Protein AF-A0A2S9S2E9-F1 (afdb_monomer_lite)

Sequence (71 aa):
MEARQLDHNFRKLKKMEGLENANLHFHDTRRERLAEKVDVMVLAKISGHRDLSILQNTYYAPDMAEIAQRL

Radius of gyration: 14.89 Å; chains: 1; bounding box: 37×36×28 Å

pLDDT: mean 71.35, std 9.98, range [51.88, 90.62]

Secondary structure (DSSP, 8-state):
--HHHHHHHHHHHHHHTT-TTS---TTHHHHHHHHTTS-HHHHHHHHT-S-HHHHHHHH----HHHHHT--

Foldseek 3Di:
DDPVVQQVVVCVVCVVVVVNVPPDGSCVVVLAPVLVPDPLVVVCVVVVPPDSVCCCVRNNPDDVVVVVVVD

InterPro domains:
  IPR002104 Integrase, catalytic domain [PF00589] (1-64)
  IPR011010 DNA breaking-rejoining enzyme, catalytic core [SSF56349] (4-67)
  IPR013762 Integrase-like, catalytic domain superfamily [G3DSA:1.10.443.10] (1-69)

Structure (mmCIF, N/CA/C/O backbone):
data_AF-A0A2S9S2E9-F1
#
_entry.id   AF-A0A2S9S2E9-F1
#
loop_
_atom_site.group_PDB
_atom_site.id
_atom_site.type_symbol
_atom_site.label_atom_id
_atom_site.label_alt_id
_atom_site.label_comp_id
_atom_site.label_asym_id
_atom_site.label_entity_id
_atom_site.label_seq_id
_atom_site.pdbx_PDB_ins_code
_atom_site.Cartn_x
_atom_site.Cartn_y
_atom_site.Cartn_z
_atom_site.occupancy
_atom_site.B_iso_or_equiv
_atom_site.auth_seq_id
_atom_site.auth_comp_id
_atom_site.auth_asym_id
_atom_site.auth_atom_id
_atom_site.pdbx_PDB_model_num
ATOM 1 N N . MET A 1 1 ? 9.085 3.053 -18.605 1.00 58.06 1 MET A N 1
ATOM 2 C CA . MET A 1 1 ? 9.287 4.042 -17.523 1.00 58.06 1 MET A CA 1
ATOM 3 C C . MET A 1 1 ? 9.880 3.297 -16.344 1.00 58.06 1 MET A C 1
ATOM 5 O O . MET A 1 1 ? 9.263 2.342 -15.892 1.00 58.06 1 MET A O 1
ATOM 9 N N . GLU A 1 2 ? 11.070 3.684 -15.897 1.00 74.19 2 GLU A N 1
ATOM 10 C CA . GLU A 1 2 ? 11.782 3.009 -14.806 1.00 74.19 2 GLU A CA 1
ATOM 11 C C . GLU A 1 2 ? 11.085 3.233 -13.455 1.00 74.19 2 GLU A C 1
ATOM 13 O O . GLU A 1 2 ? 10.641 4.345 -13.160 1.00 74.19 2 GLU A O 1
ATOM 18 N N . ALA A 1 3 ? 11.029 2.208 -12.596 1.00 70.25 3 ALA A N 1
ATOM 19 C CA . ALA A 1 3 ? 10.378 2.280 -11.278 1.00 70.25 3 ALA A CA 1
ATOM 20 C C . ALA A 1 3 ? 10.925 3.423 -10.397 1.00 70.25 3 ALA A C 1
ATOM 22 O O . ALA A 1 3 ? 10.190 4.050 -9.636 1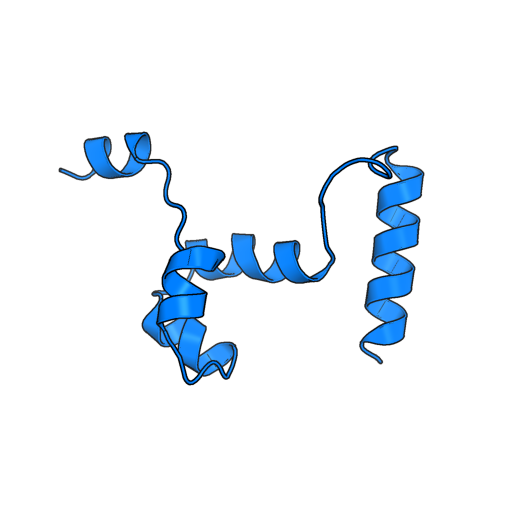.00 70.25 3 ALA A O 1
ATOM 23 N N . ARG A 1 4 ? 12.210 3.748 -10.568 1.00 76.19 4 ARG A N 1
ATOM 24 C CA . ARG A 1 4 ? 12.894 4.850 -9.883 1.00 76.19 4 ARG A CA 1
ATOM 25 C C . ARG A 1 4 ? 12.364 6.232 -10.283 1.00 76.19 4 ARG A C 1
ATOM 27 O O . ARG A 1 4 ? 12.312 7.129 -9.448 1.00 76.19 4 ARG A O 1
ATOM 34 N N . GLN A 1 5 ? 11.950 6.402 -11.539 1.00 84.06 5 GLN A N 1
ATOM 35 C CA . GLN A 1 5 ? 11.374 7.659 -12.027 1.00 84.06 5 GLN A CA 1
ATOM 36 C C . GLN A 1 5 ? 9.992 7.906 -11.404 1.00 84.06 5 GLN A C 1
ATOM 38 O O . GLN A 1 5 ? 9.644 9.039 -11.078 1.00 84.06 5 GLN A O 1
ATOM 43 N N . LEU A 1 6 ? 9.217 6.835 -11.213 1.00 80.81 6 LEU A N 1
ATOM 44 C CA . LEU A 1 6 ? 7.883 6.895 -10.618 1.00 80.81 6 LEU A CA 1
ATOM 45 C C . LEU A 1 6 ? 7.932 7.228 -9.119 1.00 80.81 6 LEU A C 1
ATOM 47 O O . LEU A 1 6 ? 7.198 8.111 -8.681 1.00 80.81 6 LEU A O 1
ATOM 51 N N . ASP A 1 7 ? 8.835 6.603 -8.355 1.00 81.56 7 ASP A N 1
ATOM 52 C CA . ASP A 1 7 ? 9.067 6.943 -6.939 1.00 81.56 7 ASP A CA 1
ATOM 53 C C . ASP A 1 7 ? 9.523 8.403 -6.773 1.00 81.56 7 ASP A C 1
ATOM 55 O O . ASP A 1 7 ? 9.006 9.123 -5.918 1.00 81.56 7 ASP A O 1
ATOM 59 N N . HIS A 1 8 ? 10.420 8.881 -7.642 1.00 86.38 8 HIS A N 1
ATOM 60 C CA . HIS A 1 8 ? 10.855 10.278 -7.630 1.00 86.38 8 HIS A CA 1
ATOM 61 C C . HIS A 1 8 ? 9.683 11.253 -7.832 1.00 86.38 8 HIS A C 1
ATOM 63 O O . HIS A 1 8 ? 9.520 12.204 -7.063 1.00 86.38 8 HIS A O 1
ATOM 69 N N . ASN A 1 9 ? 8.834 10.994 -8.830 1.00 88.56 9 ASN A N 1
ATOM 70 C CA . ASN A 1 9 ? 7.657 11.820 -9.101 1.00 88.56 9 ASN A CA 1
ATOM 71 C C . ASN A 1 9 ? 6.644 11.769 -7.947 1.00 88.56 9 ASN A C 1
ATOM 73 O O . ASN A 1 9 ? 6.097 12.804 -7.571 1.00 88.56 9 ASN A O 1
ATOM 77 N N . PHE A 1 10 ? 6.434 10.596 -7.344 1.00 86.00 10 PHE A N 1
ATOM 78 C CA . PHE A 1 10 ? 5.560 10.435 -6.183 1.00 86.00 10 PHE A CA 1
ATOM 79 C C . PHE A 1 10 ? 6.036 11.257 -4.982 1.00 86.00 10 PHE A C 1
ATOM 81 O O . PHE A 1 10 ? 5.250 11.990 -4.388 1.00 86.00 10 PHE A O 1
ATOM 88 N N . ARG A 1 11 ? 7.334 11.206 -4.656 1.00 85.75 11 ARG A N 1
ATOM 89 C CA . ARG A 1 11 ? 7.910 12.012 -3.566 1.00 85.75 11 ARG A CA 1
ATOM 90 C C . ARG A 1 11 ? 7.768 13.508 -3.827 1.00 85.75 11 ARG A C 1
ATOM 92 O O . ARG A 1 11 ? 7.460 14.257 -2.904 1.00 85.75 11 ARG A O 1
ATOM 99 N N . LYS A 1 12 ? 7.955 13.940 -5.079 1.00 90.62 12 LYS A N 1
ATOM 100 C CA . LYS A 1 12 ? 7.762 15.339 -5.479 1.00 90.62 12 LYS A CA 1
ATOM 101 C C . LYS A 1 12 ? 6.316 15.793 -5.256 1.00 90.62 12 LYS A C 1
ATOM 103 O O . LYS A 1 12 ? 6.111 16.848 -4.670 1.00 90.62 12 LYS A O 1
ATOM 108 N N . LEU A 1 13 ? 5.336 14.987 -5.667 1.00 88.44 13 LEU A N 1
ATOM 109 C CA . LEU A 1 13 ? 3.913 15.277 -5.457 1.00 88.44 13 LEU A CA 1
ATOM 110 C C . LEU A 1 13 ? 3.547 15.298 -3.970 1.00 88.44 13 LEU A C 1
ATOM 112 O O . LEU A 1 13 ? 2.943 16.255 -3.505 1.00 88.44 13 LEU A O 1
ATOM 116 N N . LYS A 1 14 ? 3.995 14.300 -3.199 1.00 87.94 14 LYS A N 1
ATOM 117 C CA . LYS A 1 14 ? 3.782 14.231 -1.745 1.00 87.94 14 LYS A CA 1
ATOM 118 C C . LYS A 1 14 ? 4.282 15.491 -1.031 1.00 87.94 14 LYS A C 1
ATOM 120 O O . LYS A 1 14 ? 3.635 15.976 -0.110 1.00 87.94 14 LYS A O 1
ATOM 125 N N . LYS A 1 15 ? 5.409 16.040 -1.490 1.00 89.12 15 LYS A N 1
ATOM 126 C CA . LYS A 1 15 ? 5.954 17.309 -1.005 1.00 89.12 15 LYS A CA 1
ATOM 127 C C . LYS A 1 15 ? 5.116 18.523 -1.401 1.00 89.12 15 LYS A C 1
ATOM 129 O O . LYS A 1 15 ? 4.892 19.390 -0.566 1.00 89.12 15 LYS A O 1
ATOM 134 N N . MET A 1 16 ? 4.653 18.589 -2.648 1.00 90.56 16 MET A N 1
ATOM 135 C CA . MET A 1 16 ? 3.807 19.692 -3.125 1.00 90.56 16 MET A CA 1
ATOM 136 C C . MET A 1 16 ? 2.484 19.784 -2.356 1.00 90.56 16 MET A C 1
ATOM 138 O O . MET A 1 16 ? 2.041 20.884 -2.050 1.00 90.56 16 MET A O 1
ATOM 142 N N . GLU A 1 17 ? 1.915 18.640 -1.981 1.00 89.69 17 GLU A N 1
ATOM 143 C CA . GLU A 1 17 ? 0.658 18.554 -1.227 1.00 89.69 17 GLU A CA 1
ATOM 144 C C . GL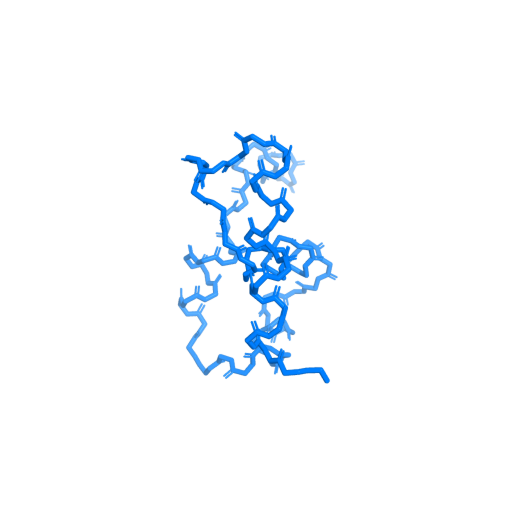U A 1 17 ? 0.848 18.664 0.301 1.00 89.69 17 GLU A C 1
ATOM 146 O O . GLU A 1 17 ? -0.101 18.488 1.059 1.00 89.69 17 GLU A O 1
ATOM 151 N N . GLY A 1 18 ? 2.072 18.910 0.792 1.00 88.69 18 GLY A N 1
ATOM 152 C CA . GLY A 1 18 ? 2.350 19.017 2.233 1.00 88.69 18 GLY A CA 1
ATOM 153 C C . GLY A 1 18 ? 2.225 17.698 3.011 1.00 88.69 18 GLY A C 1
ATOM 154 O O . GLY A 1 18 ? 2.197 17.692 4.239 1.00 88.69 18 GLY A O 1
ATOM 155 N N . LEU A 1 19 ? 2.190 16.561 2.316 1.00 86.62 19 LEU A N 1
ATOM 156 C CA . LEU A 1 19 ? 2.026 15.223 2.890 1.00 86.62 19 LEU A CA 1
ATOM 157 C C . LEU A 1 19 ? 3.364 14.567 3.255 1.00 86.62 19 LEU A C 1
ATOM 159 O O . LEU A 1 19 ? 3.431 13.352 3.410 1.00 86.62 19 LEU A O 1
ATOM 163 N N . GLU A 1 20 ? 4.444 15.337 3.391 1.00 81.50 20 GLU A N 1
ATOM 164 C CA . GLU A 1 20 ? 5.811 14.840 3.618 1.00 81.50 20 GLU A CA 1
ATOM 165 C C . GLU A 1 20 ? 5.904 13.893 4.823 1.00 81.50 20 GLU A C 1
ATOM 167 O O . GLU A 1 20 ? 6.547 12.845 4.739 1.00 81.50 20 GLU A O 1
ATOM 172 N N . ASN A 1 21 ? 5.182 14.231 5.895 1.00 80.62 21 ASN A N 1
ATOM 173 C CA . ASN A 1 21 ? 5.145 13.490 7.157 1.00 80.62 21 ASN A CA 1
ATOM 174 C C . ASN A 1 21 ? 4.086 12.376 7.189 1.00 80.62 21 ASN A C 1
ATOM 176 O O . ASN A 1 21 ? 4.029 11.613 8.150 1.00 80.62 21 ASN A O 1
ATOM 180 N N . ALA A 1 22 ? 3.232 12.270 6.167 1.00 77.25 22 ALA A N 1
ATOM 181 C CA . ALA A 1 22 ? 2.258 11.190 6.084 1.00 77.25 22 ALA A CA 1
ATOM 182 C C . ALA A 1 22 ? 2.974 9.872 5.756 1.00 77.25 22 ALA A C 1
ATOM 184 O O . ALA A 1 22 ? 3.866 9.838 4.904 1.00 77.25 22 ALA A O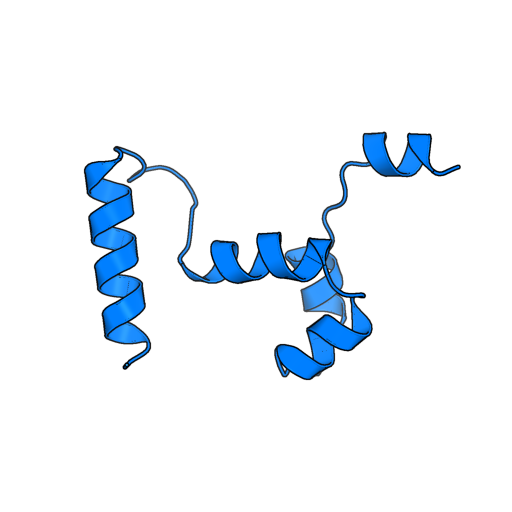 1
ATOM 185 N N . ASN A 1 23 ? 2.566 8.765 6.372 1.00 74.69 23 ASN A N 1
ATOM 186 C CA . ASN A 1 23 ? 3.116 7.437 6.084 1.00 74.69 23 ASN A C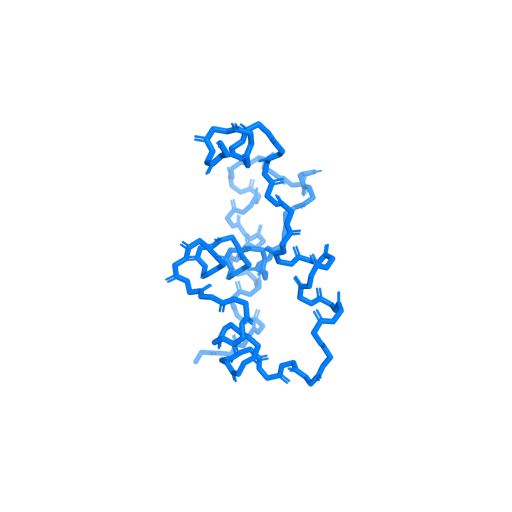A 1
ATOM 187 C C . ASN A 1 23 ? 2.534 6.847 4.779 1.00 74.69 23 ASN A C 1
ATOM 189 O O . ASN A 1 23 ? 1.880 5.813 4.790 1.00 74.69 23 ASN A O 1
ATOM 193 N N . LEU A 1 24 ? 2.722 7.564 3.666 1.00 75.88 24 LEU A N 1
ATOM 194 C CA . LEU A 1 24 ? 2.251 7.225 2.319 1.00 75.88 24 LEU A CA 1
ATOM 195 C C . LEU A 1 24 ? 3.429 6.828 1.424 1.00 75.88 24 LEU A C 1
ATOM 197 O O . LEU A 1 24 ? 4.373 7.618 1.265 1.00 75.88 24 LEU A O 1
ATOM 201 N N . HIS A 1 25 ? 3.345 5.656 0.794 1.00 76.62 25 HIS A N 1
ATOM 202 C CA . HIS A 1 25 ? 4.324 5.153 -0.168 1.00 76.62 25 HIS A CA 1
ATOM 203 C C . HIS A 1 25 ? 3.717 4.982 -1.564 1.00 76.62 25 HIS A C 1
ATOM 205 O O . HIS A 1 25 ? 2.524 4.741 -1.730 1.00 76.62 25 HIS A O 1
ATOM 211 N N . PHE A 1 26 ? 4.556 5.057 -2.605 1.00 68.56 26 PHE A N 1
ATOM 212 C CA . PHE A 1 26 ? 4.108 4.919 -3.997 1.00 68.56 26 PHE A CA 1
ATOM 213 C C . PHE A 1 26 ? 3.342 3.604 -4.233 1.00 68.56 26 PHE A C 1
ATOM 215 O O . PHE A 1 26 ? 2.372 3.560 -4.988 1.00 68.56 26 PHE A O 1
ATOM 222 N N . HIS A 1 27 ? 3.745 2.540 -3.539 1.00 68.50 27 HIS A N 1
ATOM 223 C CA . HIS A 1 27 ? 3.150 1.207 -3.629 1.00 68.50 27 HIS A CA 1
ATOM 224 C C . HIS A 1 27 ? 1.739 1.130 -3.020 1.00 68.50 27 HIS A C 1
ATOM 226 O O . HIS A 1 27 ? 0.961 0.270 -3.434 1.00 68.50 27 HIS A O 1
ATOM 232 N N . ASP A 1 28 ? 1.378 2.041 -2.109 1.00 64.31 28 ASP A N 1
ATOM 233 C CA . ASP A 1 28 ? 0.054 2.054 -1.475 1.00 64.31 28 ASP A CA 1
ATOM 234 C C . ASP A 1 28 ? -1.048 2.412 -2.482 1.00 64.31 28 ASP A C 1
ATOM 236 O O . ASP A 1 28 ? -2.134 1.842 -2.447 1.00 64.31 28 ASP A O 1
ATOM 240 N N . THR A 1 29 ? -0.739 3.228 -3.498 1.00 62.50 29 THR A N 1
ATOM 241 C CA . THR A 1 29 ? -1.701 3.546 -4.575 1.00 62.50 29 THR A CA 1
ATOM 242 C C . THR A 1 29 ? -2.127 2.317 -5.385 1.00 62.50 29 THR A C 1
ATOM 244 O O . THR A 1 29 ? -3.242 2.262 -5.911 1.00 62.50 29 THR A O 1
ATOM 247 N N . ARG A 1 30 ? -1.244 1.314 -5.485 1.00 61.12 30 ARG A N 1
ATOM 248 C CA . ARG A 1 30 ? -1.538 0.022 -6.116 1.00 61.12 30 ARG A CA 1
ATOM 249 C C . ARG A 1 30 ? -2.312 -0.891 -5.165 1.00 61.12 30 ARG A C 1
ATOM 251 O O . ARG A 1 30 ? -3.152 -1.653 -5.631 1.00 61.12 30 ARG A O 1
ATOM 258 N N . ARG A 1 31 ? -2.030 -0.806 -3.864 1.00 61.25 31 ARG A N 1
ATOM 259 C CA . ARG A 1 31 ? -2.657 -1.598 -2.801 1.00 61.25 31 ARG A CA 1
ATOM 260 C C . ARG A 1 31 ? -4.130 -1.276 -2.628 1.00 61.25 31 ARG A C 1
ATOM 262 O O . ARG A 1 31 ? -4.939 -2.193 -2.677 1.00 61.25 31 ARG A O 1
ATOM 269 N N . GLU A 1 32 ? -4.469 0.001 -2.522 1.00 61.16 32 GLU A N 1
ATOM 270 C CA . GLU A 1 32 ? -5.844 0.415 -2.239 1.00 61.16 32 GLU A CA 1
ATOM 271 C C . GLU A 1 32 ? -6.767 0.206 -3.451 1.00 61.16 32 GLU A C 1
ATOM 273 O O . GLU A 1 32 ? -7.791 -0.455 -3.344 1.00 61.16 32 GLU A O 1
ATOM 278 N N . ARG A 1 33 ? -6.369 0.632 -4.659 1.00 64.75 33 ARG A N 1
ATOM 279 C CA . ARG A 1 33 ? -7.293 0.650 -5.816 1.00 64.75 33 ARG A CA 1
ATOM 280 C C . ARG A 1 33 ? -7.529 -0.694 -6.509 1.00 64.75 33 ARG A C 1
ATOM 282 O O . ARG A 1 33 ? -8.474 -0.805 -7.293 1.00 64.75 33 ARG A O 1
ATOM 289 N N . LEU A 1 34 ? -6.636 -1.672 -6.336 1.00 63.44 34 LEU A N 1
ATOM 290 C CA . LEU A 1 34 ? -6.797 -3.010 -6.926 1.00 63.44 34 LEU A CA 1
ATOM 291 C C . LEU A 1 34 ? -7.474 -3.976 -5.955 1.00 63.44 34 LEU A C 1
ATOM 293 O O . LEU A 1 34 ? -8.300 -4.759 -6.410 1.00 63.44 34 LEU A O 1
ATOM 297 N N . ALA A 1 35 ? -7.187 -3.893 -4.653 1.00 65.00 35 ALA A N 1
ATOM 298 C CA . ALA A 1 35 ? -7.840 -4.738 -3.653 1.00 65.00 35 ALA A CA 1
ATOM 299 C C . ALA A 1 35 ? -9.363 -4.513 -3.589 1.00 65.00 35 ALA A C 1
ATOM 301 O O . ALA A 1 35 ? -10.105 -5.467 -3.398 1.00 65.00 35 ALA A O 1
ATOM 302 N N . GLU A 1 36 ? -9.842 -3.293 -3.853 1.00 67.25 36 GLU A N 1
ATOM 303 C CA . GLU A 1 36 ? -11.283 -3.002 -3.958 1.00 67.25 36 GLU A CA 1
ATOM 304 C C . GLU A 1 36 ? -11.950 -3.597 -5.212 1.00 67.25 36 GLU A C 1
ATOM 306 O O . GLU A 1 36 ? -13.168 -3.761 -5.256 1.00 67.25 36 GLU A O 1
ATOM 311 N N . LYS A 1 37 ? -11.176 -3.880 -6.269 1.00 72.25 37 LYS A N 1
ATOM 312 C CA . LYS A 1 37 ? -11.705 -4.235 -7.600 1.00 72.25 37 LYS A CA 1
ATOM 313 C C . LYS A 1 37 ? -11.571 -5.705 -7.951 1.00 72.25 37 LYS A C 1
ATOM 315 O O . LYS A 1 37 ? -12.274 -6.176 -8.844 1.00 72.25 37 LYS A O 1
ATOM 320 N N . VAL A 1 38 ? -10.630 -6.407 -7.330 1.00 70.94 38 VAL A N 1
ATOM 321 C CA . VAL A 1 38 ? -10.350 -7.809 -7.630 1.00 70.94 38 VAL A CA 1
ATOM 322 C C . VAL A 1 38 ? -10.219 -8.618 -6.350 1.00 70.94 38 VAL A C 1
ATOM 324 O O . VAL A 1 38 ? -9.676 -8.149 -5.356 1.00 70.94 38 VAL A O 1
ATOM 327 N N . ASP A 1 39 ? -10.690 -9.861 -6.410 1.00 74.19 39 ASP A N 1
ATOM 328 C CA . ASP A 1 39 ? -10.540 -10.820 -5.321 1.00 74.19 39 ASP A CA 1
ATOM 329 C C . ASP A 1 39 ? -9.058 -11.042 -4.961 1.00 74.19 39 ASP A C 1
ATOM 331 O O . ASP A 1 39 ? -8.172 -10.990 -5.826 1.00 74.19 39 ASP A O 1
ATOM 335 N N . VAL A 1 40 ? -8.794 -11.337 -3.684 1.00 69.62 40 VAL A N 1
ATOM 336 C CA . VAL A 1 40 ? -7.449 -11.547 -3.123 1.00 69.62 40 VAL A CA 1
ATOM 337 C C . VAL A 1 40 ? -6.606 -12.539 -3.932 1.00 69.62 40 VAL A C 1
ATOM 339 O O . VAL A 1 40 ? -5.394 -12.359 -4.071 1.00 69.62 40 VAL A O 1
ATOM 342 N N . MET A 1 41 ? -7.226 -13.558 -4.527 1.00 70.88 41 MET A N 1
ATOM 343 C CA . MET A 1 41 ? -6.527 -14.615 -5.261 1.00 70.88 41 MET A CA 1
ATOM 344 C C . MET A 1 41 ? -6.122 -14.169 -6.665 1.00 70.88 41 MET A C 1
ATOM 346 O O . MET A 1 41 ? -5.064 -14.545 -7.181 1.00 70.88 41 MET A O 1
ATOM 350 N N . VAL A 1 42 ? -6.934 -13.301 -7.268 1.00 74.12 42 VAL A N 1
ATOM 351 C CA . VAL A 1 42 ? -6.618 -12.625 -8.529 1.00 74.12 42 VAL A CA 1
ATOM 352 C C . VAL A 1 42 ? -5.522 -11.587 -8.294 1.00 74.12 42 VAL A C 1
ATOM 354 O O . VAL A 1 42 ? -4.548 -11.533 -9.050 1.00 74.12 42 VAL A O 1
ATOM 357 N N . LEU A 1 43 ? -5.620 -10.825 -7.203 1.00 72.94 43 LEU A N 1
ATOM 358 C CA . LEU A 1 43 ? -4.613 -9.847 -6.804 1.00 72.94 43 LEU A CA 1
ATOM 359 C C . LEU A 1 43 ? -3.243 -10.493 -6.562 1.00 72.94 43 LEU A C 1
ATOM 361 O O . LEU A 1 43 ? -2.225 -9.944 -6.989 1.00 72.94 43 LEU A O 1
ATOM 365 N N . ALA A 1 44 ? -3.214 -11.678 -5.944 1.00 72.56 44 ALA A N 1
ATOM 366 C CA . ALA A 1 44 ? -1.998 -12.457 -5.727 1.00 72.56 44 ALA A CA 1
ATOM 367 C C . ALA A 1 44 ? -1.300 -12.834 -7.038 1.00 72.56 44 ALA A C 1
ATOM 369 O O . ALA A 1 44 ? -0.099 -12.597 -7.190 1.00 72.56 44 ALA A O 1
ATOM 370 N N . LYS A 1 45 ? -2.067 -13.343 -8.014 1.00 74.81 45 LYS A N 1
ATOM 371 C CA . LYS A 1 45 ? -1.554 -13.686 -9.349 1.00 74.81 45 LYS A CA 1
ATOM 372 C C . LYS A 1 45 ? -1.017 -12.470 -10.098 1.00 74.81 45 LYS A C 1
ATOM 374 O O . LYS A 1 45 ? 0.061 -12.556 -10.677 1.00 74.81 45 LYS A O 1
ATOM 379 N N . ILE A 1 46 ? -1.737 -11.348 -10.073 1.00 72.00 46 ILE A N 1
ATOM 380 C CA . ILE A 1 46 ? -1.318 -10.106 -10.746 1.00 72.00 46 ILE A CA 1
ATOM 381 C C . ILE A 1 46 ? -0.059 -9.529 -10.089 1.00 72.00 46 ILE A C 1
ATOM 383 O O . ILE A 1 46 ? 0.836 -9.036 -10.772 1.00 72.00 46 ILE A O 1
ATOM 387 N N . SER A 1 47 ? 0.017 -9.596 -8.761 1.00 68.06 47 SER A N 1
ATOM 388 C CA . SER A 1 47 ? 1.100 -8.983 -7.990 1.00 68.06 47 SER A CA 1
ATOM 389 C C . SER A 1 47 ? 2.330 -9.883 -7.838 1.00 68.06 47 SER A C 1
ATOM 391 O O . SER A 1 47 ? 3.329 -9.440 -7.280 1.00 68.06 47 SER A O 1
ATOM 393 N N . G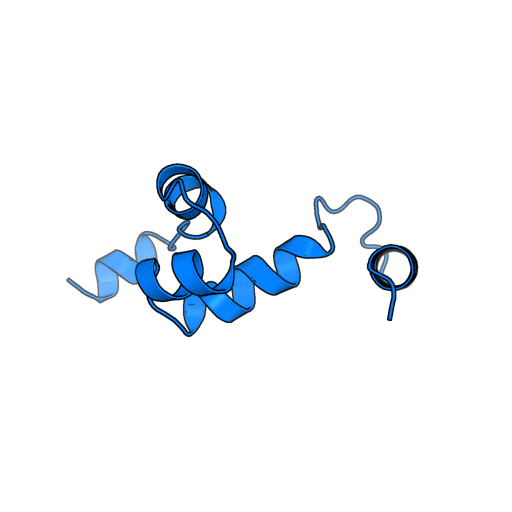LY A 1 48 ? 2.271 -11.137 -8.300 1.00 70.88 48 GLY A N 1
ATOM 394 C CA . GLY A 1 48 ? 3.386 -12.087 -8.237 1.00 70.88 48 GLY A CA 1
ATOM 395 C C . GLY A 1 48 ? 3.743 -12.565 -6.825 1.00 70.88 48 GLY A C 1
ATOM 396 O O . GLY A 1 48 ? 4.830 -13.108 -6.618 1.00 70.88 48 GLY A O 1
ATOM 397 N N . HIS A 1 49 ? 2.853 -12.376 -5.849 1.00 75.62 49 HIS A N 1
ATOM 398 C CA . HIS A 1 49 ? 3.078 -12.855 -4.488 1.00 75.62 49 HIS A CA 1
ATOM 399 C C . HIS A 1 49 ? 2.745 -14.346 -4.423 1.00 75.62 49 HIS A C 1
ATOM 401 O O . HIS A 1 49 ? 1.625 -14.760 -4.711 1.00 75.62 49 HIS A O 1
ATOM 407 N N . ARG A 1 50 ? 3.735 -15.156 -4.038 1.00 64.31 50 ARG A N 1
ATOM 408 C CA . ARG A 1 50 ? 3.550 -16.589 -3.757 1.00 64.31 50 ARG A CA 1
ATOM 409 C C . ARG A 1 50 ? 2.964 -16.840 -2.371 1.00 64.31 50 ARG A C 1
ATOM 411 O O . ARG A 1 50 ? 2.357 -17.881 -2.155 1.00 64.31 50 ARG A O 1
ATOM 418 N N . ASP A 1 51 ? 3.151 -15.887 -1.464 1.00 68.69 51 ASP A N 1
ATOM 419 C CA . ASP A 1 51 ? 2.643 -15.951 -0.103 1.00 68.69 51 ASP A CA 1
ATOM 420 C C . ASP A 1 51 ? 1.435 -15.020 0.058 1.00 68.69 51 ASP A C 1
ATOM 422 O O . ASP A 1 51 ? 1.538 -13.795 -0.052 1.00 68.69 51 ASP A O 1
ATOM 426 N N . LEU A 1 52 ? 0.278 -15.633 0.297 1.00 64.75 52 LEU A N 1
ATOM 427 C CA . LEU A 1 52 ? -1.004 -14.957 0.475 1.00 64.75 52 LEU A CA 1
ATOM 428 C C . LEU A 1 52 ? -1.122 -14.279 1.845 1.00 64.75 52 LEU A C 1
ATOM 430 O O . LEU A 1 52 ? -1.941 -13.375 1.998 1.00 64.75 52 LEU A O 1
ATOM 434 N N . SER A 1 53 ? -0.297 -14.659 2.826 1.00 65.19 53 SER A N 1
ATOM 435 C CA . SER A 1 53 ? -0.313 -14.055 4.166 1.00 65.19 53 SER A CA 1
ATOM 436 C C . SER A 1 53 ? 0.096 -12.578 4.133 1.00 65.19 53 SER A C 1
ATOM 438 O O . SER A 1 53 ? -0.464 -11.752 4.855 1.00 65.19 53 SER A O 1
ATOM 440 N N . ILE A 1 54 ? 1.008 -12.215 3.225 1.00 64.25 54 ILE A N 1
ATOM 441 C CA . ILE A 1 54 ? 1.400 -10.823 2.982 1.00 64.25 54 ILE A CA 1
ATOM 442 C C . ILE A 1 54 ? 0.221 -10.051 2.390 1.00 64.25 54 ILE A C 1
ATOM 444 O O . ILE A 1 54 ? -0.027 -8.919 2.794 1.00 64.25 54 ILE A O 1
ATOM 448 N N . LEU A 1 55 ? -0.548 -10.661 1.483 1.00 62.78 55 LEU A N 1
ATOM 449 C CA . LEU A 1 55 ? -1.754 -10.049 0.925 1.00 62.78 55 LEU A CA 1
ATOM 450 C C . LEU A 1 55 ? -2.861 -9.870 1.953 1.00 62.78 55 LEU A C 1
ATOM 452 O O . LEU A 1 55 ? -3.506 -8.829 1.944 1.00 62.78 55 LEU A O 1
ATOM 456 N N . GLN A 1 56 ? -3.046 -10.826 2.856 1.00 62.00 56 GLN A N 1
ATOM 457 C CA . GLN A 1 56 ? -4.055 -10.714 3.900 1.00 62.00 56 GLN A CA 1
ATOM 458 C C . GLN A 1 56 ? -3.715 -9.582 4.881 1.00 62.00 56 GLN A C 1
ATOM 460 O O . GLN A 1 56 ? -4.525 -8.692 5.083 1.00 62.00 56 GLN A O 1
ATOM 465 N N . ASN A 1 57 ? -2.482 -9.542 5.395 1.00 62.34 57 ASN A N 1
ATOM 466 C CA . ASN A 1 57 ? -2.056 -8.520 6.361 1.00 62.34 57 ASN A CA 1
ATOM 467 C C . ASN A 1 57 ? -1.851 -7.131 5.740 1.00 62.34 57 ASN A C 1
ATOM 469 O O . ASN A 1 57 ? -1.962 -6.111 6.418 1.00 62.34 57 ASN A O 1
ATOM 473 N N . THR A 1 58 ? -1.500 -7.087 4.453 1.00 59.97 58 THR A N 1
ATOM 474 C CA . THR A 1 58 ? -1.195 -5.839 3.754 1.00 59.97 58 THR A CA 1
ATOM 475 C C . THR A 1 58 ? -2.434 -5.376 2.979 1.00 59.97 58 THR A C 1
ATOM 477 O O . THR A 1 58 ? -2.996 -4.326 3.252 1.00 59.97 58 THR A O 1
ATOM 480 N N . TYR A 1 59 ? -2.952 -6.142 2.035 1.00 55.38 59 TYR A N 1
ATOM 481 C CA . TYR A 1 59 ? -3.987 -5.669 1.107 1.00 55.38 59 TYR A CA 1
ATOM 482 C C . TYR A 1 59 ? -5.423 -5.860 1.622 1.00 55.38 59 TYR A C 1
ATOM 484 O O . TYR A 1 59 ? -6.330 -5.228 1.093 1.00 55.38 59 TYR A O 1
ATOM 492 N N . TYR A 1 60 ? -5.630 -6.682 2.652 1.00 57.09 60 TYR A N 1
ATOM 493 C CA . TYR A 1 60 ? -6.936 -6.953 3.254 1.00 57.09 60 TYR A CA 1
ATOM 494 C C . TYR A 1 60 ? -7.003 -6.394 4.682 1.00 57.09 60 TYR A C 1
ATOM 496 O O . TYR A 1 60 ? -6.930 -7.118 5.669 1.00 57.09 60 TYR A O 1
ATOM 504 N N . ALA A 1 61 ? -7.195 -5.082 4.788 1.00 60.34 61 ALA A N 1
ATOM 505 C CA . ALA A 1 61 ? -7.636 -4.433 6.022 1.00 60.34 61 ALA A CA 1
ATOM 506 C C . ALA A 1 61 ? -9.047 -3.855 5.813 1.00 60.34 61 ALA A C 1
ATOM 508 O O . ALA A 1 61 ? -9.197 -2.634 5.772 1.00 60.34 61 ALA A O 1
ATOM 509 N N . PRO A 1 62 ? -10.071 -4.701 5.575 1.00 61.47 62 PRO A N 1
ATOM 510 C CA . PRO A 1 62 ? -11.432 -4.214 5.413 1.00 61.47 62 PRO A CA 1
ATOM 511 C C . PRO A 1 62 ? -11.878 -3.511 6.694 1.00 61.47 62 PRO A C 1
ATOM 513 O O . PRO A 1 62 ? -11.578 -3.968 7.801 1.00 61.47 62 PRO A O 1
ATOM 516 N N . ASP A 1 63 ? -12.610 -2.411 6.542 1.00 63.25 63 ASP A N 1
ATOM 517 C CA . ASP A 1 63 ? -13.297 -1.809 7.673 1.00 63.25 63 ASP A CA 1
ATOM 518 C C . ASP A 1 63 ? -14.296 -2.839 8.223 1.00 63.25 63 ASP A C 1
ATOM 520 O O . ASP A 1 63 ? -15.188 -3.318 7.516 1.00 63.25 63 ASP A O 1
ATOM 524 N N . MET A 1 64 ? -14.141 -3.219 9.492 1.00 63.59 64 MET A N 1
ATOM 525 C CA . MET A 1 64 ? -15.033 -4.186 10.134 1.00 63.59 64 MET A CA 1
ATOM 526 C C . MET A 1 64 ? -16.481 -3.673 10.176 1.00 63.59 64 MET A C 1
ATOM 528 O O . MET A 1 64 ? -17.408 -4.483 10.229 1.00 63.59 64 MET A O 1
ATOM 532 N N . ALA A 1 65 ? -16.689 -2.352 10.090 1.00 65.31 65 ALA A N 1
ATOM 533 C CA . ALA A 1 65 ? -18.009 -1.757 9.923 1.00 65.31 65 ALA A CA 1
ATOM 534 C C . ALA A 1 65 ? -18.646 -2.102 8.563 1.00 65.31 65 ALA A C 1
ATOM 536 O O . ALA A 1 65 ? -19.850 -2.350 8.513 1.00 65.31 65 ALA A O 1
ATOM 537 N N . GLU A 1 66 ? -17.870 -2.187 7.475 1.00 64.00 66 GLU A N 1
ATOM 538 C CA . GLU A 1 66 ? -18.379 -2.640 6.170 1.00 64.00 66 GLU A CA 1
ATOM 539 C C . GLU A 1 66 ? -18.726 -4.130 6.177 1.00 64.00 66 GLU A C 1
ATOM 541 O O . GLU A 1 66 ? -19.718 -4.536 5.571 1.00 64.00 66 GLU A O 1
ATOM 546 N N . ILE A 1 67 ? -17.936 -4.959 6.868 1.00 63.25 67 ILE A N 1
ATOM 547 C CA . ILE A 1 67 ? -18.220 -6.398 6.985 1.00 63.25 67 ILE A CA 1
ATOM 548 C C . ILE A 1 67 ? -19.538 -6.624 7.725 1.00 63.25 67 ILE A C 1
ATOM 550 O O . ILE A 1 67 ? -20.351 -7.436 7.287 1.00 63.25 67 ILE A O 1
ATOM 554 N N . ALA A 1 68 ? -19.776 -5.882 8.808 1.00 62.16 68 ALA A N 1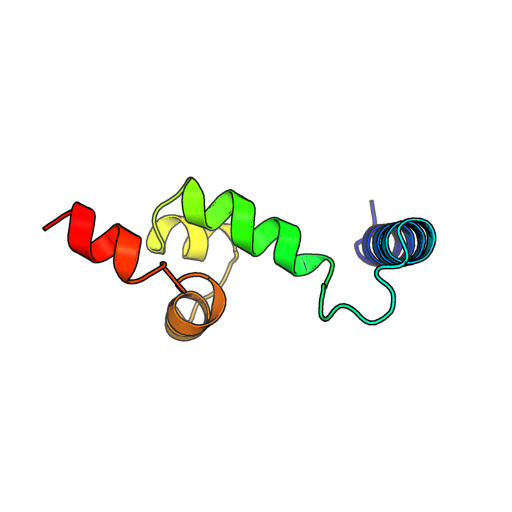
ATOM 555 C CA . ALA A 1 68 ? -21.011 -5.974 9.579 1.00 62.16 68 ALA A CA 1
ATOM 556 C C . ALA A 1 68 ? -22.264 -5.598 8.767 1.00 62.16 68 ALA A C 1
ATOM 558 O O . ALA A 1 68 ? -23.344 -6.082 9.080 1.00 62.16 68 ALA A O 1
ATOM 559 N N . GLN A 1 69 ? -22.135 -4.777 7.719 1.00 65.06 69 GLN A N 1
ATOM 560 C CA . GLN A 1 69 ? -23.248 -4.446 6.817 1.00 65.06 69 GLN A CA 1
ATOM 561 C C . GLN A 1 69 ? -23.527 -5.522 5.755 1.00 65.06 69 GLN A C 1
ATOM 563 O O . GLN A 1 69 ? -24.555 -5.459 5.083 1.00 65.06 69 GLN A O 1
ATOM 568 N N . ARG A 1 70 ? -22.612 -6.480 5.558 1.00 62.09 70 ARG A N 1
ATOM 569 C CA . ARG A 1 70 ? -22.746 -7.570 4.574 1.00 62.09 70 ARG A CA 1
ATOM 570 C C . ARG A 1 70 ? -23.224 -8.895 5.186 1.00 62.09 70 ARG A C 1
ATOM 572 O O . ARG A 1 70 ? -23.421 -9.846 4.429 1.00 62.09 70 ARG A O 1
ATOM 579 N N . LEU A 1 71 ? -23.363 -8.959 6.512 1.00 51.88 71 LEU A N 1
ATOM 580 C CA . LEU A 1 71 ? -23.917 -10.083 7.282 1.00 51.88 71 LEU A CA 1
ATOM 581 C C . LEU A 1 71 ? -25.396 -9.841 7.593 1.00 51.88 71 LEU A C 1
ATOM 583 O O . LEU A 1 71 ? -26.145 -10.842 7.587 1.00 51.88 71 LEU A O 1
#

Organism: Haemophilus influenzae (NCBI:txid727)